Protein AF-A0A930GSW9-F1 (afdb_monomer)

pLDDT: mean 83.87, std 16.9, range [41.81, 97.94]

Mean predicted aligned error: 8.05 Å

Sequence (50 aa):
MSSKFDDFLQEQLQDPEIRKEYEALQPEHTVIQSEIDTAQKSGMPPKELD

Secondary structure (DSSP, 8-state):
--HHHHHHHHHHTTSHHHHHHHHHHHHHHHHHHHHHHHHHHTT-------

Foldseek 3Di:
DPCVVVVVVVVQCVDVVSVVVVVVCVVVVVVVVVVVVVCVVVVNDPPPPD

Structure (mmCIF, N/CA/C/O backbone):
data_AF-A0A930GSW9-F1
#
_entry.id   AF-A0A930GSW9-F1
#
loop_
_atom_site.group_PDB
_atom_site.id
_atom_site.type_symbol
_atom_site.label_atom_id
_atom_site.label_alt_id
_atom_site.label_comp_id
_atom_site.label_asym_id
_atom_site.label_entity_id
_atom_site.label_seq_id
_atom_site.pdbx_PDB_ins_code
_atom_site.Cartn_x
_atom_site.Cartn_y
_atom_site.Cartn_z
_atom_site.occupancy
_atom_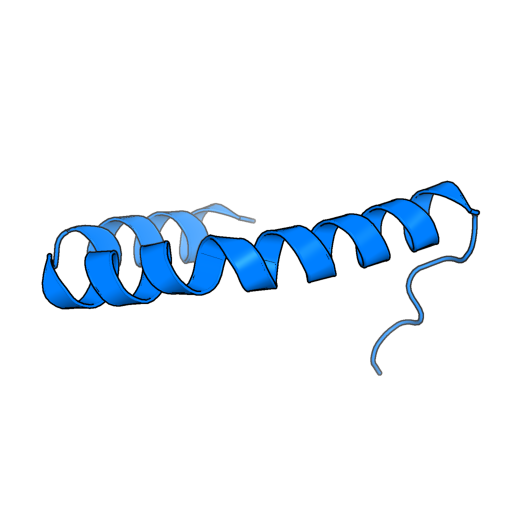site.B_iso_or_equiv
_atom_site.auth_seq_id
_atom_site.auth_comp_id
_atom_site.auth_asym_id
_atom_site.auth_atom_id
_atom_site.pdbx_PDB_model_num
ATOM 1 N N . MET A 1 1 ? 15.193 5.370 6.116 1.00 47.38 1 MET A N 1
ATOM 2 C CA . MET A 1 1 ? 14.157 6.113 6.872 1.00 47.38 1 MET A CA 1
ATOM 3 C C . MET A 1 1 ? 12.770 5.636 6.421 1.00 47.38 1 MET A C 1
ATOM 5 O O . MET A 1 1 ? 11.998 6.443 5.933 1.00 47.38 1 MET A O 1
ATOM 9 N N . SER A 1 2 ? 12.473 4.330 6.521 1.00 57.28 2 SER A N 1
ATOM 10 C CA . SER A 1 2 ? 11.213 3.752 5.991 1.00 57.28 2 SER A CA 1
ATOM 11 C C . SER A 1 2 ? 10.107 3.632 7.041 1.00 57.28 2 SER A C 1
ATOM 13 O O . SER A 1 2 ? 8.935 3.594 6.697 1.00 57.28 2 SER A O 1
ATOM 15 N N . SER A 1 3 ? 10.462 3.657 8.331 1.00 62.44 3 SER A N 1
ATOM 16 C CA . SER A 1 3 ? 9.520 3.347 9.412 1.00 62.44 3 SER A CA 1
ATOM 17 C C . SER A 1 3 ? 8.281 4.242 9.421 1.00 62.44 3 SER A C 1
ATOM 19 O O . SER A 1 3 ? 7.190 3.759 9.647 1.00 62.44 3 SER A O 1
ATOM 21 N N . LYS A 1 4 ? 8.386 5.528 9.060 1.00 83.88 4 LYS A N 1
ATOM 22 C CA . LYS A 1 4 ? 7.234 6.442 9.151 1.00 83.88 4 LYS A CA 1
ATOM 23 C C . LYS A 1 4 ? 6.045 6.058 8.269 1.00 83.88 4 LYS A C 1
ATOM 25 O O . LYS A 1 4 ? 4.915 6.272 8.689 1.00 83.88 4 LYS A O 1
ATOM 30 N N . PHE A 1 5 ? 6.293 5.579 7.049 1.00 90.19 5 PHE A N 1
ATOM 31 C CA . PHE A 1 5 ? 5.199 5.221 6.147 1.00 90.19 5 PHE A CA 1
ATOM 32 C C . PHE A 1 5 ? 4.682 3.820 6.447 1.00 90.19 5 PHE A C 1
ATOM 34 O O . PHE A 1 5 ? 3.473 3.637 6.519 1.00 90.19 5 PHE A O 1
ATOM 41 N N . ASP A 1 6 ? 5.587 2.866 6.676 1.00 91.94 6 ASP A N 1
ATOM 42 C CA . ASP A 1 6 ? 5.212 1.488 6.988 1.00 91.94 6 ASP A CA 1
ATOM 43 C C . ASP A 1 6 ? 4.409 1.416 8.299 1.00 91.94 6 ASP A C 1
ATOM 45 O O . ASP A 1 6 ? 3.367 0.765 8.337 1.00 91.94 6 ASP A O 1
ATOM 49 N N . ASP A 1 7 ? 4.823 2.157 9.335 1.00 93.62 7 ASP A N 1
ATOM 50 C CA . ASP A 1 7 ? 4.113 2.237 10.618 1.00 93.62 7 ASP A CA 1
ATOM 51 C C . ASP A 1 7 ? 2.726 2.886 10.438 1.00 93.62 7 ASP A C 1
ATOM 53 O O . ASP A 1 7 ? 1.718 2.340 10.884 1.00 93.62 7 ASP A O 1
ATOM 57 N N . PHE A 1 8 ? 2.645 4.011 9.711 1.00 94.19 8 PHE A N 1
ATOM 58 C CA . PHE A 1 8 ? 1.371 4.676 9.405 1.00 94.19 8 PHE A CA 1
ATOM 59 C C . PHE A 1 8 ? 0.424 3.762 8.622 1.00 94.19 8 PHE A C 1
ATOM 61 O O . PHE A 1 8 ? -0.758 3.659 8.944 1.00 94.19 8 PHE A O 1
ATOM 68 N N . LEU A 1 9 ? 0.936 3.072 7.604 1.00 94.31 9 LEU A N 1
ATOM 69 C CA . LEU A 1 9 ? 0.152 2.140 6.810 1.00 94.31 9 LEU A CA 1
ATOM 70 C C . LEU A 1 9 ? -0.368 0.995 7.687 1.00 94.31 9 LEU A C 1
ATOM 72 O O . LEU A 1 9 ? -1.547 0.664 7.611 1.00 94.31 9 LEU A O 1
ATOM 76 N N . GLN A 1 10 ? 0.464 0.427 8.561 1.00 94.69 10 GLN A N 1
ATOM 77 C CA . GLN A 1 10 ? 0.037 -0.622 9.490 1.00 94.69 10 GLN A CA 1
ATOM 78 C C . GLN A 1 10 ? -1.050 -0.160 10.467 1.00 94.69 10 GLN A C 1
ATOM 80 O O . GLN A 1 10 ? -1.948 -0.948 10.779 1.00 94.69 10 GLN A O 1
ATOM 85 N N . GLU A 1 11 ? -1.001 1.094 10.921 1.00 96.12 11 GLU A N 1
ATOM 86 C CA . GLU A 1 11 ? -2.059 1.704 11.733 1.00 96.12 11 GLU A CA 1
ATOM 87 C C . GLU A 1 11 ? -3.365 1.862 10.940 1.00 96.12 11 GLU A C 1
ATOM 89 O O . GLU A 1 11 ? -4.427 1.497 11.441 1.00 96.12 11 GLU A O 1
ATOM 94 N N . GLN A 1 12 ? -3.307 2.339 9.692 1.00 96.19 12 GLN A N 1
ATOM 95 C CA . GLN A 1 12 ? -4.497 2.484 8.841 1.00 96.19 12 GLN A CA 1
ATOM 96 C C . GLN A 1 12 ? -5.121 1.130 8.468 1.00 96.19 12 GLN A C 1
ATOM 98 O O . GLN A 1 12 ? -6.341 1.001 8.422 1.00 96.19 12 GLN A O 1
ATOM 103 N N . LEU A 1 13 ? -4.306 0.092 8.266 1.00 96.50 13 LEU A N 1
ATOM 104 C CA . LEU A 1 13 ? -4.775 -1.261 7.943 1.00 96.50 13 LEU A CA 1
ATOM 105 C C . LEU A 1 13 ? -5.453 -1.986 9.120 1.00 96.50 13 LEU A C 1
ATOM 107 O O . LEU A 1 13 ? -5.963 -3.094 8.932 1.00 96.50 13 LEU A O 1
ATOM 111 N N . GLN A 1 14 ? -5.478 -1.387 10.319 1.00 96.75 14 GLN A N 1
ATOM 112 C CA . GLN A 1 14 ? -6.342 -1.861 11.406 1.00 96.75 14 GLN A CA 1
ATOM 113 C C . GLN A 1 14 ? -7.826 -1.612 11.107 1.00 96.75 14 GLN A C 1
ATOM 115 O O . GLN A 1 14 ? -8.677 -2.328 11.636 1.00 96.75 14 GLN A O 1
ATOM 120 N N . ASP A 1 15 ? -8.144 -0.631 10.256 1.00 97.94 15 ASP A N 1
ATOM 121 C CA . ASP A 1 15 ? -9.504 -0.399 9.783 1.00 97.94 15 ASP A CA 1
ATOM 122 C C . ASP A 1 15 ? -9.866 -1.427 8.686 1.00 97.94 15 ASP A C 1
ATOM 124 O O . ASP A 1 15 ? -9.190 -1.501 7.650 1.00 97.94 15 ASP A O 1
ATOM 128 N N . PRO A 1 16 ? -10.920 -2.242 8.879 1.00 96.69 16 PRO A N 1
ATOM 129 C CA . PRO A 1 16 ? -11.311 -3.269 7.921 1.00 96.69 16 PRO A CA 1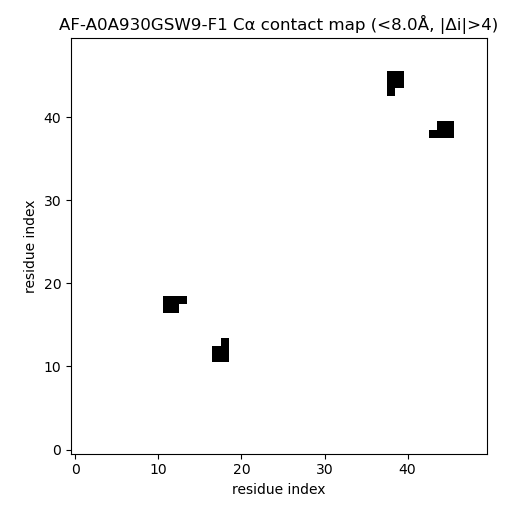
ATOM 130 C C . PRO A 1 16 ? -11.806 -2.715 6.575 1.00 96.69 16 PRO A C 1
ATOM 132 O O . PRO A 1 16 ? -11.679 -3.419 5.571 1.00 96.69 16 PRO A O 1
ATOM 135 N N . GLU A 1 17 ? -12.354 -1.497 6.517 1.00 97.31 17 GLU A N 1
ATOM 136 C CA . GLU A 1 17 ? -12.776 -0.878 5.253 1.00 97.31 17 GLU A CA 1
ATOM 137 C C . GLU A 1 17 ? -11.554 -0.462 4.432 1.00 97.31 17 GLU A C 1
ATOM 139 O O . GLU A 1 17 ? -11.428 -0.858 3.271 1.00 97.31 17 GLU A O 1
ATOM 144 N N . ILE A 1 18 ? -10.595 0.216 5.071 1.00 96.62 18 ILE A N 1
ATOM 145 C CA . ILE A 1 18 ? -9.327 0.613 4.440 1.00 96.62 18 ILE A CA 1
ATOM 146 C C . ILE A 1 18 ? -8.557 -0.620 3.974 1.00 96.62 18 ILE A C 1
ATOM 148 O O . ILE A 1 18 ? -8.071 -0.672 2.843 1.00 96.62 18 ILE A O 1
ATOM 152 N N . ARG A 1 19 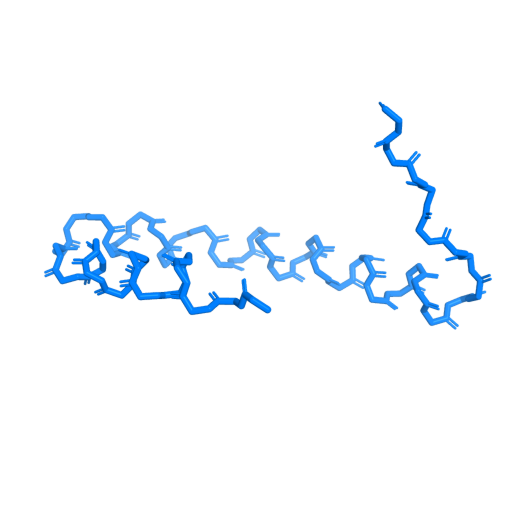? -8.469 -1.648 4.822 1.00 96.81 19 ARG A N 1
ATOM 153 C CA . ARG A 1 19 ? -7.775 -2.892 4.486 1.00 96.81 19 ARG A CA 1
ATOM 154 C C . ARG A 1 19 ? -8.371 -3.569 3.259 1.00 96.81 19 ARG A C 1
ATOM 156 O O . ARG A 1 19 ? -7.622 -4.039 2.408 1.00 96.81 19 ARG A O 1
ATOM 163 N N . LYS A 1 20 ? -9.699 -3.612 3.154 1.00 97.44 20 LYS A N 1
ATOM 164 C CA . LYS A 1 20 ? -10.387 -4.230 2.017 1.00 97.44 20 LYS A CA 1
ATOM 165 C C . LYS A 1 20 ? -10.070 -3.509 0.708 1.00 97.44 20 LYS A C 1
ATOM 167 O O . LYS A 1 20 ? -9.819 -4.172 -0.296 1.00 97.44 20 LYS A O 1
ATOM 172 N N . GLU A 1 21 ? -10.077 -2.180 0.710 1.00 97.06 21 GLU A N 1
ATOM 173 C CA . GLU A 1 21 ? -9.714 -1.395 -0.474 1.00 97.06 21 GLU A CA 1
ATOM 174 C C . GLU A 1 21 ? -8.229 -1.548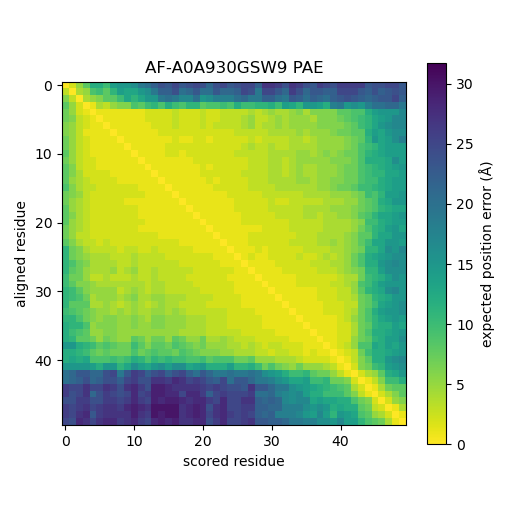 -0.813 1.00 97.06 21 GLU A C 1
ATOM 176 O O . GLU A 1 21 ? -7.879 -1.782 -1.967 1.00 97.06 21 GLU A O 1
ATOM 181 N N . TYR A 1 22 ? -7.355 -1.523 0.194 1.00 95.62 22 TYR A N 1
ATOM 182 C CA . TYR A 1 22 ? -5.921 -1.729 0.011 1.00 95.62 22 TYR A CA 1
ATOM 183 C C . TYR A 1 22 ? -5.593 -3.112 -0.575 1.00 95.62 22 TYR A C 1
ATOM 185 O O . TYR A 1 22 ? -4.793 -3.226 -1.503 1.00 95.62 22 TYR A O 1
ATOM 193 N N . GLU A 1 23 ? -6.234 -4.172 -0.079 1.00 95.25 23 GLU A N 1
ATOM 194 C CA . GLU A 1 23 ? -6.084 -5.529 -0.614 1.00 95.25 23 GLU A CA 1
ATOM 195 C C . GLU A 1 23 ? -6.642 -5.646 -2.042 1.00 95.25 23 GLU A C 1
ATOM 197 O O . GLU A 1 23 ? -6.055 -6.344 -2.870 1.00 95.25 23 GLU A O 1
ATOM 202 N N . ALA A 1 24 ? -7.719 -4.923 -2.371 1.00 97.06 24 ALA A N 1
ATOM 203 C CA . ALA A 1 24 ? -8.275 -4.891 -3.724 1.00 97.06 24 ALA A CA 1
ATOM 204 C C . ALA A 1 24 ? -7.329 -4.250 -4.757 1.00 97.06 24 ALA A C 1
ATOM 206 O O . ALA A 1 24 ? -7.405 -4.600 -5.933 1.00 97.06 24 ALA A O 1
ATOM 207 N N . LEU A 1 25 ? -6.418 -3.368 -4.329 1.00 95.69 25 LEU A N 1
ATOM 208 C CA . LEU A 1 25 ? -5.419 -2.714 -5.188 1.00 95.69 25 LEU A CA 1
ATOM 209 C C . LEU A 1 25 ? -4.155 -3.561 -5.433 1.00 95.69 25 LEU A C 1
ATOM 211 O O . LEU A 1 25 ? -3.380 -3.264 -6.344 1.00 95.69 25 LEU A O 1
ATOM 215 N N . GLN A 1 26 ? -3.934 -4.634 -4.665 1.00 93.00 26 GLN A N 1
ATOM 216 C CA . GLN A 1 26 ? -2.750 -5.502 -4.792 1.00 93.00 26 GLN A CA 1
ATOM 217 C C . GLN A 1 26 ? -2.508 -6.067 -6.206 1.00 93.00 26 GLN A C 1
ATOM 219 O O . GLN A 1 26 ? -1.343 -6.131 -6.617 1.00 93.00 26 GLN A O 1
ATOM 224 N N . PRO A 1 27 ? -3.539 -6.467 -6.983 1.00 93.94 27 PRO A N 1
ATOM 225 C CA . PRO A 1 27 ? -3.340 -6.943 -8.349 1.00 93.94 27 PRO A CA 1
ATOM 226 C C . PRO A 1 27 ? -2.711 -5.878 -9.252 1.00 93.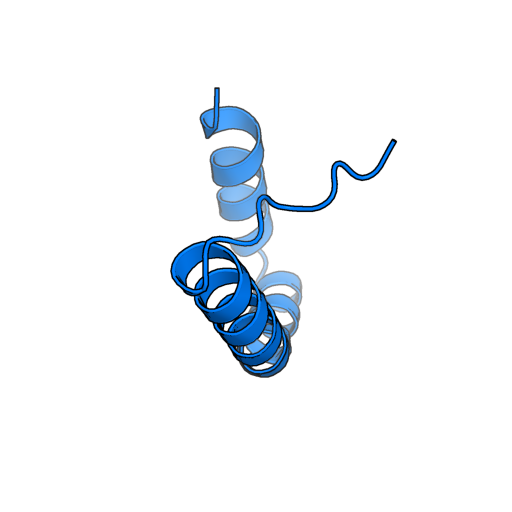94 27 PRO A C 1
ATOM 228 O O . PRO A 1 27 ? -1.752 -6.172 -9.963 1.00 93.94 27 PRO A O 1
ATOM 231 N N . GLU A 1 28 ? -3.198 -4.638 -9.186 1.00 93.56 28 GLU A N 1
ATOM 232 C CA . GLU A 1 28 ? -2.666 -3.522 -9.978 1.00 93.56 28 GLU A CA 1
ATOM 233 C C . GLU A 1 28 ? -1.249 -3.157 -9.529 1.00 93.56 28 GLU A C 1
ATOM 235 O O . GLU A 1 28 ? -0.343 -3.018 -10.352 1.00 93.56 28 GLU A O 1
ATOM 240 N N . HIS A 1 29 ? -1.029 -3.102 -8.213 1.00 92.81 29 HIS A N 1
ATOM 241 C CA . HIS A 1 29 ? 0.283 -2.834 -7.634 1.00 92.81 29 HIS A CA 1
ATOM 242 C C . HIS A 1 29 ? 1.331 -3.870 -8.069 1.00 92.81 29 HIS A C 1
ATOM 244 O O . HIS A 1 29 ? 2.4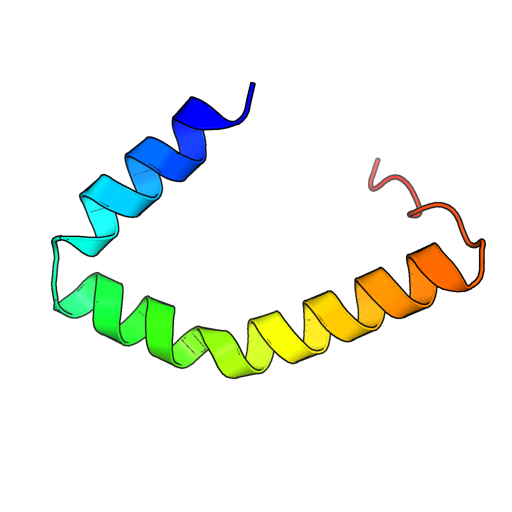57 -3.516 -8.407 1.00 92.81 29 HIS A O 1
ATOM 250 N N . THR A 1 30 ? 0.956 -5.152 -8.119 1.00 92.69 30 THR A N 1
ATOM 251 C CA . THR A 1 30 ? 1.855 -6.243 -8.528 1.00 92.69 30 THR A CA 1
ATOM 252 C C . THR A 1 30 ? 2.285 -6.112 -9.988 1.00 92.69 30 THR A C 1
ATOM 254 O O . THR A 1 30 ? 3.452 -6.343 -10.305 1.00 92.69 30 THR A O 1
ATOM 257 N N . VAL A 1 31 ? 1.370 -5.718 -10.879 1.00 93.50 31 VAL A N 1
ATOM 258 C CA . VAL A 1 31 ? 1.688 -5.491 -12.298 1.00 93.50 31 VAL A CA 1
ATOM 259 C C . VAL A 1 31 ? 2.684 -4.340 -12.438 1.00 93.50 31 VAL A C 1
ATOM 261 O O . VAL A 1 31 ? 3.736 -4.520 -13.050 1.00 93.50 31 VAL A O 1
ATOM 264 N N . ILE A 1 32 ? 2.410 -3.200 -11.798 1.00 92.62 32 ILE A N 1
ATOM 265 C CA . ILE A 1 32 ? 3.285 -2.020 -11.839 1.00 92.62 32 ILE A CA 1
ATOM 266 C C . ILE A 1 32 ? 4.663 -2.342 -11.250 1.00 92.62 32 ILE A C 1
ATOM 268 O O . ILE A 1 32 ? 5.685 -2.022 -11.856 1.00 92.62 32 ILE A O 1
ATOM 272 N N . GLN A 1 33 ? 4.719 -3.027 -10.104 1.00 89.44 33 GLN A N 1
ATOM 273 C CA . GLN A 1 33 ? 5.987 -3.414 -9.486 1.00 89.44 33 GLN A CA 1
ATOM 274 C C . GLN A 1 33 ? 6.784 -4.367 -10.384 1.00 89.44 33 GLN A C 1
ATOM 276 O O . GLN A 1 33 ? 7.997 -4.222 -10.503 1.00 89.44 33 GLN A O 1
ATOM 281 N N . SER A 1 34 ? 6.120 -5.300 -11.073 1.00 90.69 34 SER A N 1
ATOM 282 C CA . SER A 1 34 ? 6.779 -6.191 -12.033 1.00 90.69 34 SER A CA 1
ATOM 283 C C . SER A 1 34 ? 7.372 -5.427 -13.222 1.00 90.69 34 SER A C 1
ATOM 285 O O . SER A 1 34 ? 8.456 -5.775 -13.700 1.00 90.69 34 SER A O 1
ATOM 287 N N . GLU A 1 35 ? 6.690 -4.394 -13.716 1.00 91.88 35 GLU A N 1
ATOM 288 C CA . GLU A 1 35 ? 7.208 -3.524 -14.778 1.00 91.88 35 GLU A CA 1
ATOM 289 C C . GLU A 1 35 ? 8.406 -2.697 -14.296 1.00 91.88 35 GLU A C 1
ATOM 291 O O . GLU A 1 35 ? 9.430 -2.649 -14.984 1.00 91.88 35 GLU A O 1
ATOM 296 N N . ILE A 1 36 ? 8.328 -2.126 -13.089 1.00 89.50 36 ILE A N 1
ATOM 297 C CA . ILE A 1 36 ? 9.433 -1.399 -12.444 1.00 89.50 36 ILE A CA 1
ATOM 298 C C . ILE A 1 36 ? 10.646 -2.316 -12.265 1.00 89.50 36 ILE A C 1
ATOM 300 O O . ILE A 1 36 ? 11.749 -1.964 -12.681 1.00 89.50 36 ILE A O 1
ATOM 304 N N . ASP A 1 37 ? 10.453 -3.508 -11.704 1.00 87.56 37 ASP A N 1
ATOM 305 C CA . ASP A 1 37 ? 11.516 -4.488 -11.486 1.00 87.56 37 ASP A CA 1
ATOM 3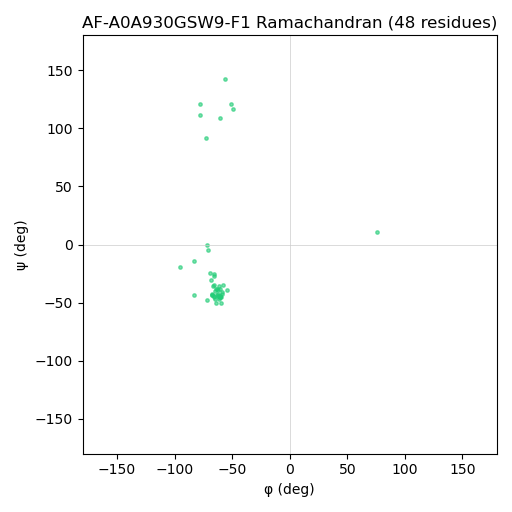06 C C . ASP A 1 37 ? 12.156 -4.919 -12.811 1.00 87.56 37 ASP A C 1
ATOM 308 O O . ASP A 1 37 ? 13.371 -5.109 -12.891 1.00 87.56 37 ASP A O 1
ATOM 312 N N . THR A 1 38 ? 11.352 -5.073 -13.867 1.00 88.19 38 THR A N 1
ATOM 313 C CA . THR A 1 38 ? 11.841 -5.396 -15.215 1.00 88.19 38 THR A CA 1
ATOM 314 C C . THR A 1 38 ? 12.680 -4.251 -15.778 1.00 88.19 38 THR A C 1
ATOM 316 O O . THR A 1 38 ? 13.774 -4.495 -16.293 1.00 88.19 38 THR A O 1
ATOM 319 N N . ALA A 1 39 ? 12.229 -3.003 -15.624 1.00 84.50 39 ALA A N 1
ATOM 320 C CA . ALA A 1 39 ? 12.976 -1.818 -16.038 1.00 84.50 39 ALA A CA 1
ATOM 321 C C . ALA A 1 39 ? 14.312 -1.702 -15.284 1.00 84.50 39 ALA A C 1
ATOM 323 O O . ALA A 1 39 ? 15.362 -1.575 -15.917 1.00 84.50 39 ALA A O 1
ATOM 324 N N . GLN A 1 40 ? 14.299 -1.876 -13.960 1.00 81.56 40 GLN A N 1
ATOM 325 C CA . GLN A 1 40 ? 15.500 -1.877 -13.120 1.00 81.56 40 GLN A CA 1
ATOM 326 C C . GLN A 1 40 ? 16.487 -2.986 -13.516 1.00 81.56 40 GLN A C 1
ATOM 328 O O . GLN A 1 40 ? 17.687 -2.738 -13.638 1.00 81.56 40 GLN A O 1
ATOM 333 N N . LYS A 1 41 ? 15.996 -4.208 -13.769 1.00 79.44 41 LYS A N 1
ATOM 334 C CA . LYS A 1 41 ? 16.826 -5.353 -14.192 1.00 79.44 41 LYS A CA 1
ATOM 335 C C . LYS A 1 41 ? 17.395 -5.191 -15.598 1.00 79.44 41 LYS A C 1
ATOM 337 O O . LYS A 1 41 ? 18.485 -5.687 -15.864 1.00 79.44 41 LYS A O 1
ATOM 342 N N . SER A 1 42 ? 16.689 -4.492 -16.485 1.00 75.31 42 SER A N 1
ATOM 343 C CA . SER A 1 42 ? 17.164 -4.192 -17.842 1.00 75.31 42 SER A CA 1
ATOM 344 C C . SER A 1 42 ? 18.293 -3.149 -17.890 1.00 75.31 42 SER A C 1
ATOM 346 O O . SER A 1 42 ? 18.803 -2.853 -18.968 1.00 75.31 42 SER A O 1
ATOM 348 N N . GLY A 1 43 ? 18.723 -2.614 -16.738 1.00 59.25 43 GLY A N 1
ATOM 349 C CA . GLY A 1 43 ? 19.816 -1.645 -16.648 1.00 59.25 43 GLY A CA 1
ATOM 350 C C . GLY A 1 43 ? 19.432 -0.235 -17.098 1.00 59.25 43 GLY A C 1
ATOM 351 O O . GLY A 1 43 ? 20.311 0.614 -17.236 1.00 59.25 43 GLY A O 1
ATOM 352 N N . MET A 1 44 ? 18.141 0.038 -17.309 1.00 58.28 44 MET A N 1
ATOM 353 C CA . MET A 1 44 ? 17.649 1.407 -17.398 1.00 58.28 44 MET A CA 1
ATOM 354 C C . MET A 1 44 ? 17.543 1.955 -15.970 1.00 58.28 44 MET A C 1
ATOM 356 O O . MET A 1 44 ? 16.711 1.463 -15.203 1.00 58.28 44 MET A O 1
ATOM 360 N N . PRO A 1 45 ? 18.383 2.931 -15.567 1.00 60.06 45 PRO A N 1
ATOM 361 C CA . PRO A 1 45 ? 18.201 3.580 -14.278 1.00 60.06 45 PRO A CA 1
ATOM 362 C C . PRO A 1 45 ? 16.782 4.163 -14.236 1.00 60.06 45 PRO A C 1
ATOM 364 O O . PRO A 1 45 ? 16.305 4.638 -15.276 1.00 60.06 45 PRO A O 1
ATOM 367 N N . PRO A 1 46 ? 16.090 4.109 -13.081 1.00 48.59 46 PRO A N 1
ATOM 368 C CA . PRO A 1 46 ? 14.795 4.754 -12.937 1.00 48.59 46 PRO A CA 1
ATOM 369 C C . PRO A 1 46 ? 14.961 6.188 -13.418 1.00 48.59 46 PRO A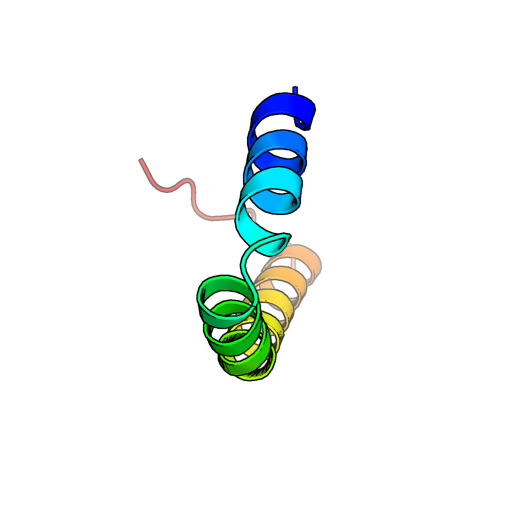 C 1
ATOM 371 O O . PRO A 1 46 ? 15.846 6.896 -12.939 1.00 48.59 46 PRO A O 1
ATOM 374 N N . LYS A 1 47 ? 14.184 6.580 -14.429 1.00 56.03 47 LYS A N 1
ATOM 375 C CA . LYS A 1 47 ? 14.175 7.961 -14.890 1.00 56.03 47 LYS A CA 1
ATOM 376 C C . LYS A 1 47 ? 13.719 8.764 -13.680 1.00 56.03 47 LYS A C 1
ATOM 378 O O . LYS A 1 47 ? 12.584 8.583 -13.243 1.00 56.03 47 LYS A O 1
ATOM 383 N N . GLU A 1 48 ? 14.644 9.511 -13.086 1.00 49.31 48 GLU A N 1
ATOM 384 C CA . GLU A 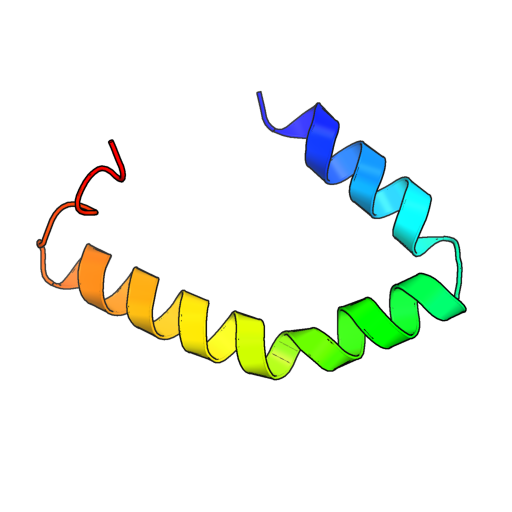1 48 ? 14.362 10.404 -11.973 1.00 49.31 48 GLU A CA 1
ATOM 385 C C . GLU A 1 48 ? 13.141 11.230 -12.389 1.00 49.31 48 GLU A C 1
ATOM 387 O O . GLU A 1 48 ? 13.135 11.878 -13.438 1.00 49.31 48 GLU A O 1
ATOM 392 N N . LEU A 1 49 ? 12.044 11.059 -11.654 1.00 50.88 49 LEU A N 1
ATOM 393 C CA . LEU A 1 49 ? 10.914 11.966 -11.739 1.00 50.88 49 LEU A CA 1
ATOM 394 C C . LEU A 1 49 ? 11.398 13.242 -11.044 1.00 50.88 49 LEU A C 1
ATOM 396 O O . LEU A 1 49 ? 11.357 13.307 -9.816 1.00 50.88 49 LEU A O 1
ATOM 400 N N . ASP A 1 50 ? 11.960 14.160 -11.836 1.00 41.81 50 ASP A N 1
ATOM 401 C CA . ASP A 1 50 ? 12.193 15.560 -11.447 1.00 41.81 50 ASP A CA 1
ATOM 402 C C . ASP A 1 50 ? 10.880 16.238 -11.015 1.00 41.81 50 ASP A C 1
ATOM 404 O O . ASP A 1 50 ? 9.839 16.009 -11.684 1.00 41.81 50 ASP A O 1
#

Radius of gyration: 14.48 Å; Cα contacts (8 Å, |Δi|>4): 10; chains: 1; bounding box: 33×22×30 Å

Solvent-accessible surface area (backbone atoms only — not comparable to full-atom values): 3038 Å² total; per-residue (Å²): 139,61,61,72,58,57,52,51,49,59,61,52,50,69,39,69,68,54,31,52,56,56,60,68,43,44,66,61,51,51,54,53,50,52,52,51,52,48,41,53,72,70,69,46,72,78,76,76,84,126